Protein AF-A0A7C7SJE6-F1 (afdb_monomer_lite)

Secondary structure (DSSP, 8-state):
-B-TTSBBTTS-B--HHHHHHHHHHHTT------PPTTSGGGTTSSS-TT---HHHHHHHHHHHHHHHHHHTT-S--EEEEETHHHHHHHHHHHTT---SEEEEES--SS-HHHHHHHHHHTSGGGGGGHHHHHHHHHHHHTT-----

Radius of gyration: 16.69 Å; chains: 1; bounding box: 34×32×43 Å

Structure (mmCIF, N/CA/C/O backbone):
data_AF-A0A7C7SJE6-F1
#
_entry.id   AF-A0A7C7SJE6-F1
#
loop_
_atom_site.group_PDB
_atom_site.id
_atom_site.type_symbol
_atom_site.label_atom_id
_atom_site.label_alt_id
_atom_site.label_comp_id
_atom_site.label_asym_id
_atom_site.label_entity_id
_atom_site.label_seq_id
_atom_site.pdbx_PDB_ins_code
_atom_site.Cartn_x
_atom_site.Cartn_y
_atom_site.Cartn_z
_atom_site.occupancy
_atom_site.B_iso_or_equiv
_atom_site.auth_seq_id
_atom_site.auth_comp_id
_atom_site.auth_asym_id
_atom_site.auth_atom_id
_atom_site.pdbx_PDB_model_num
ATOM 1 N N . PRO A 1 1 ? 11.250 2.070 -2.750 1.00 77.62 1 PRO A N 1
ATOM 2 C CA . PRO A 1 1 ? 10.491 1.837 -1.493 1.00 77.62 1 PRO A CA 1
ATOM 3 C C . PRO A 1 1 ? 10.214 3.151 -0.742 1.00 77.62 1 PRO A C 1
ATOM 5 O O . PRO A 1 1 ? 11.075 4.028 -0.743 1.00 77.62 1 PRO A O 1
ATOM 8 N N . THR A 1 2 ? 9.033 3.282 -0.129 1.00 90.25 2 THR A N 1
ATOM 9 C CA . THR A 1 2 ? 8.648 4.415 0.735 1.00 90.25 2 THR A CA 1
ATOM 10 C C . THR A 1 2 ? 8.393 3.930 2.159 1.00 90.25 2 THR A C 1
ATOM 12 O O . THR A 1 2 ? 7.859 2.831 2.323 1.00 90.25 2 THR A O 1
ATOM 15 N N . ASP A 1 3 ? 8.758 4.723 3.162 1.00 94.69 3 ASP A N 1
ATOM 16 C CA . ASP A 1 3 ? 8.460 4.439 4.566 1.00 94.69 3 ASP A CA 1
ATOM 17 C C . ASP A 1 3 ? 6.984 4.712 4.907 1.00 94.69 3 ASP A C 1
ATOM 19 O O . ASP A 1 3 ? 6.203 5.216 4.089 1.00 94.69 3 ASP A O 1
ATOM 23 N N . ARG A 1 4 ? 6.607 4.379 6.142 1.00 96.25 4 ARG A N 1
ATOM 24 C CA . ARG A 1 4 ? 5.267 4.566 6.712 1.00 96.25 4 ARG A CA 1
ATOM 25 C C . ARG A 1 4 ? 4.769 6.013 6.698 1.00 96.25 4 ARG A C 1
ATOM 27 O O . ARG A 1 4 ? 3.568 6.227 6.838 1.00 96.25 4 ARG A O 1
ATOM 34 N N . ASP A 1 5 ? 5.658 6.993 6.560 1.00 96.38 5 ASP A N 1
ATOM 35 C CA . ASP A 1 5 ? 5.309 8.414 6.538 1.00 96.38 5 ASP A CA 1
ATOM 36 C C . ASP A 1 5 ? 5.206 8.963 5.105 1.00 96.38 5 ASP A C 1
ATOM 38 O O . ASP A 1 5 ? 4.671 10.051 4.898 1.00 96.38 5 ASP A O 1
ATOM 42 N N . GLY A 1 6 ? 5.583 8.174 4.096 1.00 94.38 6 GLY A N 1
ATOM 43 C CA . GLY A 1 6 ? 5.508 8.552 2.684 1.00 94.38 6 GLY A CA 1
ATOM 44 C C . GLY A 1 6 ? 6.808 9.155 2.159 1.00 94.38 6 GLY A C 1
ATOM 45 O O . GLY A 1 6 ? 6.787 9.960 1.222 1.00 94.38 6 GLY A O 1
ATOM 46 N N . ASN A 1 7 ? 7.939 8.777 2.757 1.00 94.69 7 ASN A N 1
ATOM 47 C CA . ASN A 1 7 ? 9.264 9.249 2.377 1.00 94.69 7 ASN A CA 1
ATOM 48 C C . ASN A 1 7 ? 10.072 8.139 1.696 1.00 94.69 7 ASN A C 1
ATOM 50 O O . ASN A 1 7 ? 10.051 6.983 2.111 1.00 94.69 7 ASN A O 1
ATOM 54 N N . GLY A 1 8 ? 10.780 8.482 0.621 1.00 88.31 8 GLY A N 1
ATOM 55 C CA . GLY A 1 8 ? 11.616 7.566 -0.153 1.00 88.31 8 GLY A CA 1
ATOM 56 C C . GLY A 1 8 ? 13.112 7.787 0.073 1.00 88.31 8 GLY A C 1
ATOM 57 O O . GLY A 1 8 ? 13.548 8.847 0.517 1.00 88.31 8 GLY A O 1
ATOM 58 N N . THR A 1 9 ? 13.922 6.795 -0.300 1.00 77.50 9 THR A N 1
ATOM 59 C CA . THR A 1 9 ? 15.394 6.850 -0.192 1.00 77.50 9 THR A CA 1
ATOM 60 C C . THR A 1 9 ? 16.049 7.810 -1.193 1.00 77.50 9 THR A C 1
ATOM 62 O O . THR A 1 9 ? 17.137 8.310 -0.932 1.00 77.50 9 THR A O 1
ATOM 65 N N . ALA A 1 10 ? 15.377 8.130 -2.303 1.00 74.50 10 ALA A N 1
ATOM 66 C CA . ALA A 1 10 ? 15.877 9.002 -3.372 1.00 74.50 10 ALA A CA 1
ATOM 67 C C . ALA A 1 10 ? 15.538 10.499 -3.173 1.00 74.50 10 ALA A C 1
ATOM 69 O O . ALA A 1 10 ? 15.323 11.227 -4.137 1.00 74.50 10 ALA A O 1
ATOM 70 N N . GLY A 1 11 ? 15.434 10.963 -1.923 1.00 70.12 11 GLY A N 1
ATOM 71 C CA . GLY A 1 11 ? 15.220 12.383 -1.600 1.00 70.12 11 GLY A CA 1
ATOM 72 C C . GLY A 1 11 ? 13.765 12.866 -1.629 1.00 70.12 11 GLY A C 1
ATOM 73 O O . GLY A 1 11 ? 13.504 14.019 -1.292 1.00 70.12 11 GLY A O 1
ATOM 74 N N . ILE A 1 12 ? 12.801 12.000 -1.957 1.00 77.62 12 ILE A N 1
ATOM 75 C CA . ILE A 1 12 ? 11.374 12.315 -1.808 1.00 77.62 12 ILE A CA 1
ATOM 76 C C . ILE A 1 12 ? 11.043 12.347 -0.311 1.00 77.62 12 ILE A C 1
ATOM 78 O O . ILE A 1 12 ? 10.934 11.298 0.322 1.00 77.62 12 ILE A O 1
ATOM 82 N N . ARG A 1 13 ? 10.879 13.547 0.252 1.00 88.25 13 ARG A N 1
ATOM 83 C CA . ARG A 1 13 ? 10.427 13.770 1.633 1.00 88.25 13 ARG A CA 1
ATOM 84 C C . ARG A 1 13 ? 9.106 14.523 1.625 1.00 88.25 13 ARG A C 1
ATOM 86 O O . ARG A 1 13 ? 9.089 15.747 1.692 1.00 88.25 13 ARG A O 1
ATOM 93 N N . SER A 1 14 ? 8.020 13.785 1.435 1.00 91.38 14 SER A N 1
ATOM 94 C CA . SER A 1 14 ? 6.689 14.376 1.294 1.00 91.38 14 SER A CA 1
ATOM 95 C C . SER A 1 14 ? 5.902 14.396 2.601 1.00 91.38 14 SER A C 1
ATOM 97 O O . SER A 1 14 ? 4.990 15.203 2.732 1.00 91.38 14 SER A O 1
ATOM 99 N N . ASP A 1 15 ? 6.212 13.483 3.532 1.00 96.19 15 ASP A N 1
ATOM 100 C CA . ASP A 1 15 ? 5.411 13.205 4.730 1.00 96.19 15 ASP A CA 1
ATOM 101 C C . ASP A 1 15 ? 3.914 12.963 4.433 1.00 96.19 15 ASP A C 1
ATOM 103 O O . ASP A 1 15 ? 3.069 13.082 5.318 1.00 96.19 15 ASP A O 1
ATOM 107 N N . SER A 1 16 ? 3.552 12.604 3.194 1.00 95.25 16 SER A N 1
ATOM 108 C CA . SER A 1 16 ? 2.154 12.598 2.739 1.00 95.25 16 SER A CA 1
ATOM 109 C C . SER A 1 16 ? 1.254 11.706 3.597 1.00 95.25 16 SER A C 1
ATOM 111 O O . SER A 1 16 ? 0.123 12.078 3.909 1.00 95.25 16 SER A O 1
ATOM 113 N N . TYR A 1 17 ? 1.740 10.530 4.009 1.00 96.94 17 TYR A N 1
ATOM 114 C CA . TYR A 1 17 ? 0.946 9.614 4.832 1.00 96.94 17 TYR A CA 1
ATOM 115 C C . TYR A 1 17 ? 0.917 10.047 6.294 1.00 96.94 17 TYR A C 1
ATOM 117 O O . TYR A 1 17 ? -0.091 9.845 6.973 1.00 96.94 17 TYR A O 1
ATOM 125 N N . LYS A 1 18 ? 1.995 10.673 6.775 1.00 97.94 18 LYS A N 1
ATOM 126 C CA . LYS A 1 18 ? 2.034 11.283 8.103 1.00 97.94 18 LYS A CA 1
ATOM 127 C C . LYS A 1 18 ? 1.030 12.429 8.208 1.00 97.94 18 LYS A C 1
ATOM 129 O O . LYS A 1 18 ? 0.190 12.384 9.100 1.00 97.94 18 LYS A O 1
ATOM 134 N N . LEU A 1 19 ? 1.066 13.376 7.274 1.00 98.19 19 LEU A N 1
ATOM 135 C CA . LEU A 1 19 ? 0.162 14.527 7.229 1.00 98.19 19 LEU A CA 1
ATOM 136 C C . LEU A 1 19 ? -1.303 14.090 7.099 1.00 98.19 19 LEU A C 1
ATOM 138 O O . LEU A 1 19 ? -2.167 14.602 7.807 1.00 98.19 19 LEU A O 1
ATOM 142 N N . LEU A 1 20 ? -1.589 13.089 6.256 1.00 97.81 20 LEU A N 1
ATOM 143 C CA . LEU A 1 20 ? -2.932 12.506 6.163 1.00 97.81 20 LEU A CA 1
ATOM 144 C C . LEU A 1 20 ? -3.405 11.965 7.517 1.00 97.81 20 LEU A C 1
ATOM 146 O O . LEU A 1 20 ? -4.537 12.198 7.931 1.00 97.81 20 LEU A O 1
ATOM 150 N N . ALA A 1 21 ? -2.546 11.231 8.212 1.00 98.38 21 ALA A N 1
ATOM 151 C CA . ALA A 1 21 ? -2.886 10.645 9.497 1.00 98.38 21 ALA A CA 1
ATOM 152 C C . ALA A 1 21 ? -2.993 11.672 10.634 1.00 98.38 21 ALA A C 1
ATOM 154 O O . ALA A 1 21 ? -3.797 11.464 11.539 1.00 98.38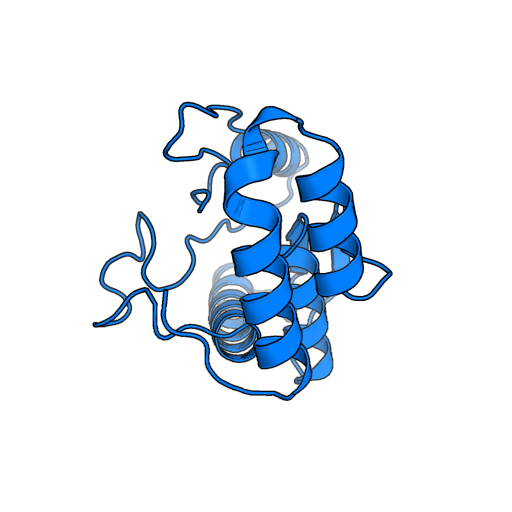 21 ALA A O 1
ATOM 155 N N . GLU A 1 22 ? -2.229 12.763 10.589 1.00 98.56 22 GLU A N 1
ATOM 156 C CA . GLU A 1 22 ? -2.388 13.908 11.493 1.00 98.56 22 GLU A CA 1
ATOM 157 C C . GLU A 1 22 ? -3.755 14.573 11.278 1.00 98.56 22 GLU A C 1
ATOM 159 O O . GLU A 1 22 ? -4.511 14.714 12.236 1.00 98.56 22 GLU A O 1
ATOM 164 N N . GLY A 1 23 ? -4.146 14.839 10.026 1.00 98.62 23 GLY A N 1
ATOM 165 C CA . GLY A 1 23 ? -5.481 15.367 9.714 1.00 98.62 23 GLY A CA 1
ATOM 166 C C . GLY A 1 23 ? -6.622 14.419 10.113 1.00 98.62 23 GLY A C 1
ATOM 167 O O . GLY A 1 23 ? -7.652 14.853 10.628 1.00 98.62 23 GLY A O 1
ATOM 168 N N . LEU A 1 24 ? -6.440 13.103 9.948 1.00 98.25 24 LEU A N 1
ATOM 169 C CA . LEU A 1 24 ? -7.389 12.108 10.464 1.00 98.25 24 LEU A CA 1
ATOM 170 C C . LEU A 1 24 ? -7.488 12.163 11.994 1.00 98.25 24 LEU A C 1
ATOM 172 O O . LEU A 1 24 ? -8.593 12.102 12.531 1.00 98.25 24 LEU A O 1
ATOM 176 N N . ALA A 1 25 ? -6.363 12.311 12.697 1.00 98.44 25 ALA A N 1
ATOM 177 C CA . ALA A 1 25 ? -6.346 12.406 14.152 1.00 98.44 25 ALA A CA 1
ATOM 178 C C . ALA A 1 25 ? -7.049 13.678 14.657 1.00 98.44 25 ALA A C 1
ATOM 180 O O . ALA A 1 25 ? -7.816 13.596 15.616 1.00 98.44 25 ALA A O 1
ATOM 181 N N . GLU A 1 26 ? -6.861 14.818 13.986 1.00 98.62 26 GLU A N 1
ATOM 182 C CA . GLU A 1 26 ? -7.591 16.066 14.266 1.00 98.62 26 GLU A CA 1
ATOM 183 C C . GLU A 1 26 ? -9.109 15.898 14.100 1.00 98.62 26 GLU A C 1
ATOM 185 O O . GLU A 1 26 ? -9.888 16.442 14.881 1.00 98.62 26 GLU A O 1
ATOM 190 N N . ALA A 1 27 ? -9.537 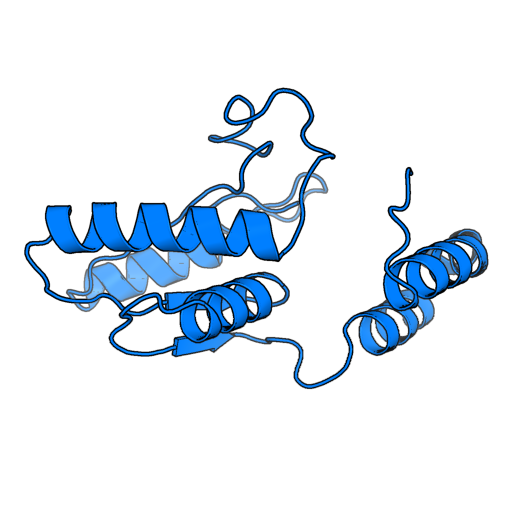15.073 13.141 1.00 98.38 27 ALA A N 1
ATOM 191 C CA . ALA A 1 27 ? -10.937 14.697 12.946 1.00 98.38 27 ALA A CA 1
ATOM 192 C C . ALA A 1 27 ? -11.430 13.581 13.898 1.00 98.38 27 ALA A C 1
ATOM 194 O O . ALA A 1 27 ? -12.545 13.081 13.740 1.00 98.38 27 ALA A O 1
ATOM 195 N N . GLY A 1 28 ? -10.622 13.158 14.877 1.00 97.69 28 GLY A N 1
ATOM 196 C CA . GLY A 1 28 ? -10.978 12.109 15.838 1.00 97.69 28 GLY A CA 1
ATOM 197 C C . GLY A 1 28 ? -10.891 10.680 15.289 1.00 97.69 28 GLY A C 1
ATOM 198 O O . GLY A 1 28 ? -11.437 9.752 15.890 1.00 97.69 28 GLY A O 1
ATOM 199 N N . VAL A 1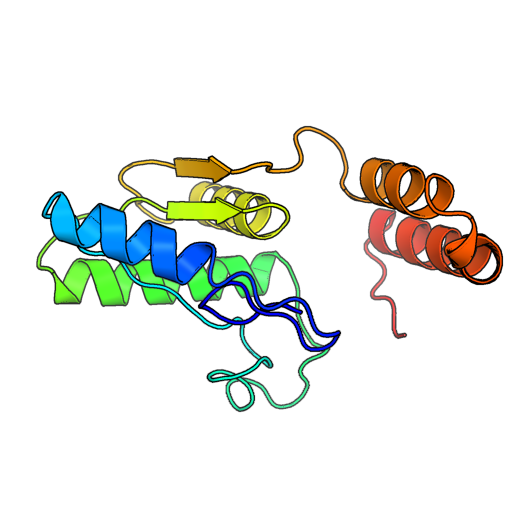 29 ? -10.205 10.472 14.162 1.00 97.56 29 VAL A N 1
ATOM 200 C CA . VAL A 1 29 ? -10.017 9.164 13.525 1.00 97.56 29 VAL A CA 1
ATOM 201 C C . VAL A 1 29 ? -8.625 8.618 13.842 1.00 97.56 29 VAL A C 1
ATOM 203 O O . VAL A 1 29 ? -7.601 9.148 13.419 1.00 97.56 29 VAL A O 1
ATOM 206 N N . SER A 1 30 ? -8.577 7.503 14.572 1.00 97.00 30 SER A N 1
ATOM 207 C CA . SER A 1 30 ? -7.323 6.781 14.816 1.00 97.00 30 SER A CA 1
ATOM 208 C C . SER A 1 30 ? -6.842 6.073 13.550 1.00 97.00 30 SER A C 1
ATOM 210 O O . SER A 1 30 ? -7.622 5.397 12.882 1.00 97.00 30 SER A O 1
ATOM 212 N N . SER A 1 31 ? -5.544 6.163 13.259 1.00 97.75 31 SER A N 1
ATOM 213 C CA . SER A 1 31 ? -4.916 5.513 12.105 1.00 97.75 31 SER A CA 1
ATOM 214 C C . SER A 1 31 ? -3.650 4.747 12.504 1.00 97.75 31 SER A C 1
ATOM 216 O O . SER A 1 31 ? -2.971 5.094 13.472 1.00 97.75 31 SER A O 1
ATOM 218 N N . LEU A 1 32 ? -3.340 3.688 11.753 1.00 98.00 32 LEU A N 1
ATOM 219 C CA . LEU A 1 32 ? -2.092 2.930 11.835 1.00 98.00 32 LEU A CA 1
ATOM 220 C C . LEU A 1 32 ? -1.390 3.013 10.477 1.00 98.00 32 LEU A C 1
ATOM 222 O O . LEU A 1 32 ? -1.998 2.726 9.449 1.00 98.00 32 LEU A O 1
ATOM 226 N N . ARG A 1 33 ? -0.106 3.378 10.487 1.00 97.56 33 ARG A N 1
ATOM 227 C CA . ARG A 1 33 ? 0.772 3.380 9.309 1.00 97.56 33 ARG A CA 1
ATOM 228 C C . ARG A 1 33 ? 1.868 2.338 9.504 1.00 97.56 33 ARG A C 1
ATOM 230 O O . ARG A 1 33 ? 2.426 2.247 10.599 1.00 97.56 33 ARG A O 1
ATOM 237 N N . ILE A 1 34 ? 2.171 1.564 8.465 1.00 96.62 34 ILE A N 1
ATOM 238 C CA . ILE A 1 34 ? 3.075 0.409 8.550 1.00 96.62 34 ILE A CA 1
ATOM 239 C C . ILE A 1 34 ? 4.225 0.530 7.551 1.00 96.62 34 ILE A C 1
ATOM 241 O O . ILE A 1 34 ? 4.029 0.988 6.428 1.00 96.62 34 ILE A O 1
ATOM 245 N N . ASP A 1 35 ? 5.414 0.085 7.957 1.00 96.75 35 ASP A N 1
ATOM 246 C CA . ASP A 1 35 ? 6.484 -0.229 7.009 1.00 96.75 35 ASP A CA 1
ATOM 247 C C . ASP A 1 35 ? 6.308 -1.672 6.532 1.00 96.75 35 ASP A C 1
ATOM 249 O O . ASP A 1 35 ? 6.091 -2.573 7.351 1.00 96.75 35 ASP A O 1
ATOM 253 N N . LYS A 1 36 ? 6.435 -1.896 5.222 1.00 95.06 36 LYS A N 1
ATOM 254 C CA . LYS A 1 36 ? 6.369 -3.235 4.618 1.00 95.06 36 LYS A CA 1
ATOM 255 C C . LYS A 1 36 ? 7.503 -4.128 5.131 1.00 95.06 36 LYS A C 1
ATOM 257 O O . LYS A 1 36 ? 8.598 -3.628 5.400 1.00 95.06 36 LYS A O 1
ATOM 262 N N . ARG A 1 37 ? 7.262 -5.443 5.238 1.00 96.38 37 ARG A N 1
A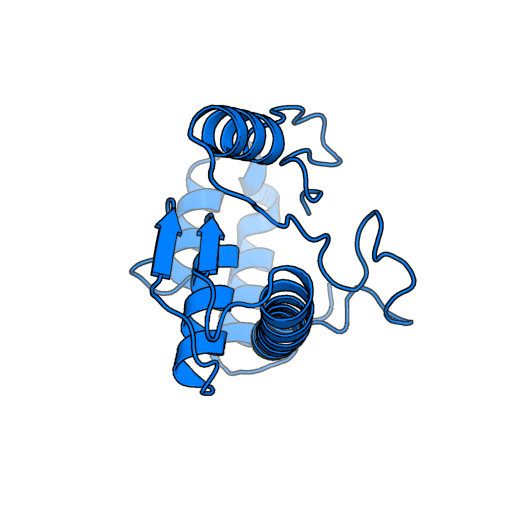TOM 263 C CA . ARG A 1 37 ? 8.302 -6.428 5.593 1.00 96.38 37 ARG A CA 1
ATOM 264 C C . ARG A 1 37 ? 9.566 -6.215 4.752 1.00 96.38 37 ARG A C 1
ATOM 266 O O . ARG A 1 37 ? 9.466 -5.967 3.556 1.00 96.38 37 ARG A O 1
ATOM 273 N N . GLY A 1 38 ? 10.736 -6.250 5.387 1.00 94.56 38 GLY A N 1
ATOM 274 C CA . GLY A 1 38 ? 12.021 -6.031 4.712 1.00 94.56 38 GLY A CA 1
ATOM 275 C C . GLY A 1 38 ? 12.409 -4.559 4.519 1.00 94.56 38 GLY A C 1
ATOM 276 O O . GLY A 1 38 ? 13.546 -4.282 4.148 1.00 94.56 38 GLY A O 1
ATOM 277 N N . PHE A 1 39 ? 11.543 -3.593 4.853 1.00 93.69 39 PHE A N 1
ATOM 278 C CA . PHE A 1 39 ? 11.815 -2.168 4.630 1.00 93.69 39 PHE A CA 1
ATOM 279 C C . PHE A 1 39 ? 11.749 -1.324 5.907 1.00 93.69 39 PHE A C 1
ATOM 281 O O . PHE A 1 39 ? 10.927 -1.557 6.789 1.00 93.69 39 PHE A O 1
ATOM 288 N N . PHE A 1 40 ? 12.608 -0.300 5.982 1.00 94.06 40 PHE A N 1
ATOM 289 C CA . PHE A 1 40 ? 12.623 0.741 7.023 1.00 94.06 40 PHE A CA 1
ATOM 290 C C . PHE A 1 40 ? 12.492 0.180 8.452 1.00 94.06 40 PHE A C 1
ATOM 292 O O . PHE A 1 40 ? 13.321 -0.630 8.877 1.00 94.06 40 PHE A O 1
ATOM 299 N N . GLY A 1 41 ? 11.470 0.582 9.214 1.00 95.00 41 GLY A N 1
ATOM 300 C CA . GLY A 1 41 ? 11.247 0.094 10.576 1.00 95.00 41 GLY A CA 1
ATOM 301 C C . GLY A 1 41 ? 10.881 -1.393 10.666 1.00 95.00 41 GLY A C 1
ATOM 302 O O . GLY A 1 41 ? 10.986 -1.968 11.746 1.00 95.00 41 GLY A O 1
ATOM 303 N N . SER A 1 42 ? 10.528 -2.022 9.545 1.00 96.25 42 SER A N 1
ATOM 304 C CA . SER A 1 42 ? 10.286 -3.462 9.382 1.00 96.25 42 SER A CA 1
ATOM 305 C C . SER A 1 42 ? 11.436 -4.178 8.649 1.00 96.25 42 SER A C 1
ATOM 307 O O . SER A 1 42 ? 11.275 -5.313 8.200 1.00 96.25 42 SER A O 1
ATOM 309 N N . SER A 1 43 ? 12.615 -3.551 8.539 1.00 94.81 43 SER A N 1
ATOM 310 C CA . SER A 1 43 ? 13.788 -4.086 7.817 1.00 94.81 43 SER A CA 1
ATOM 311 C C . SER A 1 43 ? 14.241 -5.472 8.273 1.00 94.81 43 SER A C 1
ATOM 313 O O . SER A 1 43 ? 14.769 -6.235 7.477 1.00 94.81 43 SER A O 1
ATOM 315 N N . ARG A 1 44 ? 14.011 -5.818 9.544 1.00 95.75 44 ARG A N 1
ATOM 316 C CA . ARG A 1 44 ? 14.384 -7.116 10.131 1.00 95.75 44 ARG A CA 1
ATOM 317 C C . ARG A 1 44 ? 13.223 -8.111 10.225 1.00 95.75 44 ARG A C 1
ATOM 319 O O . ARG A 1 44 ? 13.355 -9.119 10.909 1.00 95.75 44 ARG A O 1
ATOM 326 N N . ALA A 1 45 ? 12.079 -7.814 9.606 1.00 95.19 45 ALA A N 1
ATOM 327 C CA . ALA A 1 45 ? 10.904 -8.688 9.657 1.00 95.19 45 ALA A CA 1
ATOM 328 C C . ALA A 1 45 ? 11.091 -9.988 8.854 1.00 95.19 45 ALA A C 1
ATOM 330 O O . ALA A 1 45 ? 10.468 -10.995 9.173 1.00 95.19 45 ALA A O 1
ATOM 331 N N . ILE A 1 46 ? 11.956 -9.967 7.838 1.00 95.56 46 ILE A N 1
ATOM 332 C CA . ILE A 1 46 ? 12.331 -11.117 7.008 1.00 95.56 46 ILE A CA 1
ATOM 333 C C . ILE A 1 46 ? 13.839 -11.087 6.745 1.00 95.56 46 ILE A C 1
ATOM 335 O O . ILE A 1 46 ? 14.468 -10.038 6.881 1.00 95.56 46 ILE A O 1
ATOM 339 N N . ALA A 1 47 ? 14.422 -12.235 6.392 1.00 94.38 47 ALA A N 1
ATOM 340 C CA . ALA A 1 47 ? 15.863 -12.354 6.158 1.00 94.38 47 ALA A CA 1
ATOM 341 C C . ALA A 1 47 ? 16.307 -11.733 4.822 1.00 94.38 47 ALA A C 1
ATOM 343 O O . ALA A 1 47 ? 17.349 -11.084 4.771 1.00 94.38 47 ALA A O 1
ATOM 344 N N . ASN A 1 48 ? 15.516 -11.926 3.762 1.00 92.38 48 ASN A N 1
ATOM 345 C CA . ASN A 1 48 ? 15.764 -11.370 2.436 1.00 92.38 48 ASN A CA 1
ATOM 346 C C . ASN A 1 48 ? 14.656 -10.357 2.084 1.00 92.38 48 ASN A C 1
ATOM 348 O O . ASN A 1 48 ? 13.513 -10.781 1.936 1.00 92.38 48 ASN A O 1
ATOM 352 N N . PRO A 1 49 ? 14.949 -9.050 1.952 1.00 88.69 49 PRO A N 1
ATOM 353 C CA . PRO A 1 49 ? 13.942 -8.040 1.616 1.00 88.69 49 PRO A CA 1
ATOM 354 C C . PRO A 1 49 ? 13.375 -8.166 0.192 1.00 88.69 49 PRO A C 1
ATOM 356 O O . PRO A 1 49 ? 12.311 -7.609 -0.067 1.00 88.69 49 PRO A O 1
ATOM 359 N N . GLU A 1 50 ? 14.044 -8.907 -0.696 1.00 88.44 50 GLU A N 1
ATOM 360 C CA . GLU A 1 50 ? 13.579 -9.169 -2.067 1.00 88.44 50 GLU A CA 1
ATOM 361 C C . GLU A 1 50 ? 12.624 -10.374 -2.152 1.00 88.44 50 GLU A C 1
ATOM 363 O O . GLU A 1 50 ? 11.925 -10.546 -3.147 1.00 88.44 50 GLU A O 1
ATOM 368 N N . ASP A 1 51 ? 12.531 -11.193 -1.096 1.00 90.81 51 ASP A N 1
ATOM 369 C CA . ASP A 1 51 ? 11.599 -12.327 -1.023 1.00 90.81 51 ASP A CA 1
ATOM 370 C C . ASP A 1 51 ? 10.201 -11.854 -0.589 1.00 90.81 51 ASP A C 1
ATOM 372 O O . ASP A 1 51 ? 9.741 -12.048 0.543 1.00 90.81 51 ASP A O 1
ATOM 376 N N . VAL A 1 52 ? 9.548 -11.118 -1.489 1.00 92.12 52 VAL A N 1
ATOM 377 C CA . VAL A 1 52 ? 8.271 -10.443 -1.244 1.00 92.12 52 VAL A CA 1
ATOM 378 C C . VAL A 1 52 ? 7.310 -10.618 -2.412 1.00 92.12 52 VAL A C 1
ATOM 380 O O . VAL A 1 52 ? 7.679 -10.608 -3.581 1.00 92.12 52 VAL A O 1
ATOM 383 N N . THR A 1 53 ? 6.021 -10.719 -2.093 1.00 93.50 53 THR A N 1
ATOM 384 C CA . THR A 1 53 ? 4.937 -10.722 -3.080 1.00 93.50 53 THR A CA 1
ATOM 385 C C . THR A 1 53 ? 3.782 -9.861 -2.583 1.00 93.50 53 THR A C 1
ATOM 387 O O . THR A 1 53 ? 3.657 -9.591 -1.386 1.00 93.50 53 THR A O 1
ATOM 390 N N . ILE A 1 54 ? 2.879 -9.473 -3.487 1.00 94.50 54 ILE A N 1
ATOM 391 C CA . ILE A 1 54 ? 1.635 -8.785 -3.106 1.00 94.50 54 ILE A CA 1
ATOM 392 C C . ILE A 1 54 ? 0.812 -9.626 -2.118 1.00 94.50 54 ILE A C 1
ATOM 394 O O . ILE A 1 54 ? 0.216 -9.067 -1.202 1.00 94.50 54 ILE A O 1
ATOM 398 N N . ALA A 1 55 ? 0.807 -10.955 -2.264 1.00 96.12 55 ALA A N 1
ATOM 399 C CA . ALA A 1 55 ? 0.100 -11.849 -1.349 1.00 96.12 55 ALA A CA 1
ATOM 400 C C . ALA A 1 55 ? 0.698 -11.813 0.068 1.00 96.12 55 ALA A C 1
ATOM 402 O O . ALA A 1 55 ? -0.045 -11.721 1.042 1.00 96.12 55 ALA A O 1
ATOM 403 N N . LEU A 1 56 ? 2.029 -11.798 0.185 1.00 96.75 56 LEU A N 1
ATOM 404 C CA . LEU A 1 56 ? 2.714 -11.666 1.474 1.00 96.75 56 LEU A CA 1
ATOM 405 C C . LEU A 1 56 ? 2.477 -10.288 2.113 1.00 96.75 56 LEU A C 1
ATOM 407 O O . LEU A 1 56 ? 2.252 -10.186 3.317 1.00 96.75 56 LEU A O 1
ATOM 411 N N . TYR A 1 57 ? 2.447 -9.214 1.321 1.00 97.62 57 TYR A N 1
ATOM 412 C CA . TYR A 1 57 ? 2.049 -7.900 1.836 1.00 97.62 57 TYR A CA 1
ATOM 413 C C . TYR A 1 57 ? 0.582 -7.859 2.283 1.00 97.62 57 TYR A C 1
ATOM 415 O O . TYR A 1 57 ? 0.256 -7.172 3.251 1.00 97.62 57 TYR A O 1
ATOM 423 N N . ALA A 1 58 ? -0.309 -8.583 1.604 1.00 98.38 58 ALA A N 1
ATOM 424 C CA . ALA A 1 58 ? -1.715 -8.673 1.985 1.00 98.38 58 ALA A CA 1
ATOM 425 C C . ALA A 1 58 ? -1.900 -9.448 3.300 1.00 98.38 58 ALA A C 1
ATOM 427 O O . ALA A 1 58 ? -2.712 -9.049 4.135 1.00 98.38 58 ALA A O 1
ATOM 428 N N . GLU A 1 59 ? -1.109 -10.500 3.514 1.00 98.19 59 GLU A N 1
ATOM 429 C CA . GLU A 1 59 ? -1.032 -11.223 4.787 1.00 98.19 59 GLU A CA 1
ATOM 430 C C . GLU A 1 59 ? -0.578 -10.298 5.930 1.00 98.19 59 GLU A C 1
ATOM 432 O O . GLU A 1 59 ? -1.244 -10.221 6.964 1.00 98.19 59 GLU A O 1
ATOM 437 N N . ASP A 1 60 ? 0.500 -9.528 5.731 1.00 97.88 60 ASP A N 1
ATOM 438 C CA . ASP A 1 60 ? 0.950 -8.529 6.713 1.00 97.88 60 ASP A CA 1
ATOM 439 C C . ASP A 1 60 ? -0.143 -7.519 7.042 1.00 97.88 60 ASP A C 1
ATOM 441 O O . ASP A 1 60 ? -0.355 -7.183 8.209 1.00 97.88 60 ASP A O 1
ATOM 445 N N . LEU A 1 61 ? -0.835 -7.020 6.016 1.00 98.12 61 LEU A N 1
ATOM 446 C CA . LEU A 1 61 ? -1.917 -6.066 6.195 1.00 98.12 61 LEU A CA 1
ATOM 447 C C . LEU A 1 61 ? -3.062 -6.669 7.019 1.00 98.12 61 LEU A C 1
ATOM 449 O O . LEU A 1 61 ? -3.607 -5.975 7.874 1.00 98.12 61 LEU A O 1
ATOM 453 N N . GLY A 1 62 ? -3.390 -7.949 6.816 1.00 98.00 62 GLY A N 1
ATOM 454 C CA . GLY A 1 62 ? -4.350 -8.684 7.644 1.00 98.00 62 GLY A CA 1
ATOM 455 C C . GLY A 1 62 ? -3.907 -8.792 9.106 1.00 98.00 62 GLY A C 1
ATOM 456 O O . GLY A 1 62 ? -4.670 -8.461 10.014 1.00 98.00 62 GLY A O 1
ATOM 457 N N . ASN A 1 63 ? -2.643 -9.145 9.346 1.00 97.81 63 ASN A N 1
ATOM 458 C CA . ASN A 1 63 ? -2.081 -9.223 10.698 1.00 97.81 63 ASN A CA 1
ATOM 459 C C . ASN A 1 63 ? -2.124 -7.864 11.420 1.00 97.81 63 ASN A C 1
ATOM 461 O O . ASN A 1 63 ? -2.509 -7.776 12.590 1.00 97.81 63 ASN A O 1
ATOM 465 N N . TRP A 1 64 ? -1.773 -6.783 10.719 1.00 98.00 64 TRP A N 1
ATOM 466 C CA . TRP A 1 64 ? -1.860 -5.426 11.258 1.00 98.00 64 TRP A CA 1
ATOM 467 C C . TRP A 1 64 ? -3.300 -4.955 11.455 1.00 98.00 64 TRP A C 1
ATOM 469 O O . TRP A 1 64 ? -3.577 -4.296 12.459 1.00 98.00 64 TRP A O 1
ATOM 479 N N . HIS A 1 65 ? -4.214 -5.306 10.546 1.00 98.00 65 HIS A N 1
ATOM 480 C CA . HIS A 1 65 ? -5.647 -5.044 10.683 1.00 98.00 65 HIS A CA 1
ATOM 481 C C . HIS A 1 65 ? -6.171 -5.629 11.995 1.00 98.00 65 HIS A C 1
ATOM 483 O O . HIS A 1 65 ? -6.744 -4.898 12.803 1.00 98.00 65 HIS A O 1
ATOM 489 N N . ASP A 1 66 ? -5.917 -6.912 12.247 1.00 97.81 66 ASP A N 1
ATOM 490 C CA . ASP A 1 66 ? -6.430 -7.608 13.426 1.00 97.81 66 ASP A CA 1
ATOM 491 C C . ASP A 1 66 ? -5.807 -7.075 14.718 1.00 97.81 66 ASP A C 1
ATOM 493 O O . ASP A 1 66 ? -6.510 -6.817 15.702 1.00 97.81 66 ASP A O 1
ATOM 497 N N . ALA A 1 67 ? -4.493 -6.830 14.709 1.00 97.88 67 ALA A N 1
ATOM 498 C CA . ALA A 1 67 ? -3.797 -6.224 15.837 1.00 97.88 67 ALA A CA 1
ATOM 499 C C . ALA A 1 67 ? -4.341 -4.821 16.155 1.00 97.88 67 ALA A C 1
ATOM 501 O O . ALA A 1 67 ? -4.556 -4.488 17.326 1.00 97.88 67 ALA A O 1
ATOM 502 N N . PHE A 1 68 ? -4.591 -4.003 15.130 1.00 98.06 68 PHE A N 1
ATOM 503 C CA . PHE A 1 68 ? -5.095 -2.647 15.304 1.00 98.06 68 PHE A CA 1
ATOM 504 C C . PHE A 1 68 ? -6.552 -2.636 15.758 1.00 98.06 68 PHE A C 1
ATOM 506 O O . PHE A 1 68 ? -6.850 -2.008 16.773 1.00 98.06 68 PHE A O 1
ATOM 513 N N . ALA A 1 69 ? -7.430 -3.386 15.086 1.00 97.88 69 ALA A N 1
ATOM 514 C CA . ALA A 1 69 ? -8.837 -3.541 15.447 1.00 97.88 69 ALA A CA 1
ATOM 515 C C . ALA A 1 69 ? -8.990 -3.976 16.912 1.00 97.88 69 ALA A C 1
ATOM 517 O O . ALA A 1 69 ? -9.722 -3.340 17.678 1.00 97.88 69 ALA A O 1
ATOM 518 N N . LYS A 1 70 ? -8.203 -4.974 17.342 1.00 97.81 70 LYS A N 1
ATOM 519 C CA . LYS A 1 70 ? -8.136 -5.412 18.742 1.00 97.81 70 LYS A CA 1
ATOM 520 C C . LYS A 1 70 ? -7.670 -4.293 19.672 1.00 97.81 70 LYS A C 1
ATOM 522 O O . LYS A 1 70 ? -8.287 -4.080 20.713 1.00 97.81 70 LYS A O 1
ATOM 527 N N . ARG A 1 71 ? -6.604 -3.571 19.313 1.00 97.75 71 ARG A N 1
ATOM 528 C CA . ARG A 1 71 ? -6.050 -2.475 20.127 1.00 97.75 71 ARG A CA 1
ATOM 529 C C . ARG A 1 71 ? -7.063 -1.357 20.373 1.00 97.75 71 ARG A C 1
ATOM 531 O O . ARG A 1 71 ? -7.072 -0.800 21.465 1.00 97.75 71 ARG A O 1
ATOM 538 N N . ILE A 1 72 ? -7.896 -1.033 19.385 1.00 96.50 72 ILE A N 1
ATOM 539 C CA . ILE A 1 72 ? -8.899 0.038 19.492 1.00 96.50 72 ILE A CA 1
ATOM 540 C C . ILE A 1 72 ? -10.303 -0.468 19.867 1.00 96.50 72 ILE A C 1
ATOM 542 O O . ILE A 1 72 ? -11.252 0.316 19.880 1.00 96.50 72 ILE A O 1
ATOM 546 N N . GLY A 1 73 ? -10.455 -1.765 20.158 1.00 96.69 73 GLY A N 1
ATOM 547 C CA . GLY A 1 73 ? -11.729 -2.367 20.561 1.00 96.69 73 GLY A CA 1
ATOM 548 C C . GLY A 1 73 ? -12.816 -2.314 19.481 1.00 96.69 73 GLY A C 1
ATOM 549 O O . GLY A 1 73 ? -13.989 -2.124 19.801 1.00 96.69 73 GLY A O 1
ATOM 550 N N . LYS A 1 74 ? -12.445 -2.430 18.200 1.00 96.50 74 LYS A N 1
ATOM 551 C CA . LYS A 1 74 ? -13.378 -2.427 17.061 1.00 96.50 74 LYS A CA 1
ATOM 552 C C . LYS A 1 74 ? -13.430 -3.803 16.397 1.00 96.50 74 LYS A C 1
ATOM 554 O O . LYS A 1 74 ? -12.440 -4.522 16.372 1.00 96.50 74 LYS A O 1
ATOM 559 N N . GLY A 1 75 ? -14.594 -4.158 15.849 1.00 93.69 75 GLY A N 1
ATOM 560 C CA . GLY A 1 75 ? -14.798 -5.433 15.144 1.00 93.69 75 GLY A CA 1
ATOM 561 C C . GLY A 1 75 ? -14.234 -5.468 13.719 1.00 93.69 75 GLY A C 1
ATOM 562 O O . GLY A 1 75 ? -14.058 -6.546 13.164 1.00 93.69 75 GLY A O 1
ATOM 563 N N . CYS A 1 76 ? -13.955 -4.302 13.138 1.00 96.25 76 CYS A N 1
ATOM 564 C CA . CYS A 1 76 ? -13.271 -4.130 11.861 1.00 96.25 76 CYS A CA 1
ATOM 565 C C . CYS A 1 76 ? -12.570 -2.765 11.846 1.00 96.25 76 CYS A C 1
ATOM 567 O O . CYS A 1 76 ? -12.917 -1.873 12.632 1.00 96.25 76 CYS A O 1
ATOM 569 N N . VAL A 1 77 ? -11.618 -2.583 10.932 1.00 97.94 77 VAL A N 1
ATOM 570 C CA . VAL A 1 77 ? -11.073 -1.266 10.568 1.00 97.94 77 VAL A CA 1
ATOM 571 C C . VAL A 1 77 ? -11.069 -1.099 9.051 1.00 97.94 77 VAL A C 1
ATOM 573 O O . VAL A 1 77 ? -11.169 -2.075 8.308 1.00 97.94 77 VAL A O 1
ATOM 576 N N . TRP A 1 78 ? -11.008 0.142 8.577 1.00 98.50 78 TRP A N 1
ATOM 577 C CA . TRP A 1 78 ? -10.881 0.443 7.149 1.00 98.50 78 TRP A CA 1
ATOM 578 C C . TRP A 1 78 ? -9.450 0.169 6.681 1.00 98.50 78 TRP A C 1
ATOM 580 O O . TRP A 1 78 ? -8.504 0.434 7.424 1.00 98.50 78 TRP A O 1
ATOM 590 N N . LEU A 1 79 ? -9.288 -0.323 5.453 1.00 98.56 79 LEU A N 1
ATOM 591 C CA . LEU A 1 79 ? -7.978 -0.437 4.810 1.00 98.56 79 LEU A CA 1
ATOM 592 C C . LEU A 1 79 ? -7.809 0.710 3.815 1.00 98.56 79 LEU A C 1
ATOM 594 O O . LEU A 1 79 ? -8.641 0.895 2.928 1.00 98.56 79 LEU A O 1
ATOM 598 N N . ALA A 1 80 ? -6.723 1.464 3.950 1.00 98.25 80 ALA A N 1
ATOM 599 C CA . ALA A 1 80 ? -6.353 2.514 3.013 1.00 98.25 80 ALA A CA 1
ATOM 600 C C . ALA A 1 80 ? -5.048 2.142 2.307 1.00 98.25 80 ALA A C 1
ATOM 602 O O . ALA A 1 80 ? -4.074 1.774 2.962 1.00 98.25 80 ALA A O 1
ATOM 603 N N . GLY A 1 81 ? -5.025 2.248 0.980 1.00 97.75 81 GLY A N 1
ATOM 604 C CA . GLY A 1 81 ? -3.869 1.874 0.175 1.00 97.75 81 GLY A CA 1
ATOM 605 C C . GLY A 1 81 ? -3.606 2.863 -0.951 1.00 97.75 81 GLY A C 1
ATOM 606 O O . GLY A 1 81 ? -4.501 3.153 -1.744 1.00 97.75 81 GLY A O 1
ATOM 607 N N . HIS A 1 82 ? -2.370 3.364 -1.033 1.00 96.62 82 HIS A N 1
ATOM 608 C CA . HIS A 1 82 ? -1.919 4.236 -2.117 1.00 96.62 82 HIS A CA 1
ATOM 609 C C . HIS A 1 82 ? -1.118 3.466 -3.168 1.00 96.62 82 HIS A C 1
ATOM 611 O O . HIS A 1 82 ? -0.218 2.706 -2.811 1.00 96.62 82 HIS A O 1
ATOM 617 N N . SER A 1 83 ? -1.409 3.686 -4.455 1.00 94.94 83 SER A N 1
ATOM 618 C CA . SER A 1 83 ? -0.719 3.029 -5.574 1.00 94.94 83 SER A CA 1
ATOM 619 C C . SER A 1 83 ? -0.692 1.497 -5.387 1.00 94.94 83 SER A C 1
ATOM 621 O O . SER A 1 83 ? -1.757 0.897 -5.228 1.00 94.94 83 SER A O 1
ATOM 623 N N . GLU A 1 84 ? 0.482 0.859 -5.334 1.00 95.12 84 GLU A N 1
ATOM 624 C CA . GLU A 1 84 ? 0.661 -0.568 -5.006 1.00 95.12 84 GLU A CA 1
ATOM 625 C C . GLU A 1 84 ? -0.055 -0.979 -3.707 1.00 95.12 84 GLU A C 1
ATOM 627 O O . GLU A 1 84 ? -0.672 -2.041 -3.646 1.00 95.12 84 GLU A O 1
ATOM 632 N N . GLY A 1 85 ? -0.055 -0.122 -2.681 1.00 96.69 85 GLY A N 1
ATOM 633 C CA . GLY A 1 85 ? -0.727 -0.398 -1.411 1.00 96.69 85 GLY A CA 1
ATOM 634 C C . GLY A 1 85 ? -2.237 -0.597 -1.558 1.00 96.69 85 GLY A C 1
ATOM 635 O O . GLY A 1 85 ? -2.843 -1.316 -0.768 1.00 96.69 85 GLY A O 1
ATOM 636 N N . GLY A 1 86 ? -2.858 -0.011 -2.585 1.00 97.62 86 GLY A N 1
ATOM 637 C CA . GLY A 1 86 ? -4.264 -0.268 -2.894 1.00 97.62 86 GLY A CA 1
ATOM 638 C C . GLY A 1 86 ? -4.498 -1.662 -3.473 1.00 97.62 86 GLY A C 1
ATOM 639 O O . GLY A 1 86 ? -5.487 -2.303 -3.130 1.00 97.62 86 GLY A O 1
ATOM 640 N N . LEU A 1 87 ? -3.563 -2.176 -4.281 1.00 96.62 87 LEU A N 1
ATOM 641 C CA . LEU A 1 87 ? -3.605 -3.563 -4.752 1.00 96.62 87 LEU A CA 1
ATOM 642 C C . LEU A 1 87 ? -3.437 -4.537 -3.579 1.00 96.62 87 LEU A C 1
ATOM 644 O O . LEU A 1 87 ? -4.183 -5.506 -3.481 1.00 96.62 87 LEU A O 1
ATOM 648 N N . VAL A 1 88 ? -2.520 -4.241 -2.653 1.00 97.94 88 VAL A N 1
ATOM 649 C CA . VAL A 1 88 ? -2.356 -5.009 -1.407 1.00 97.94 88 VAL A CA 1
ATOM 650 C C . VAL A 1 88 ? -3.659 -5.035 -0.598 1.00 97.94 88 VAL A C 1
ATOM 652 O O . VAL A 1 88 ? -4.096 -6.105 -0.181 1.00 97.94 88 VAL A O 1
ATOM 655 N N . ALA A 1 89 ? -4.321 -3.885 -0.422 1.00 98.38 89 ALA A N 1
ATOM 656 C CA . ALA A 1 89 ? -5.601 -3.799 0.286 1.00 98.38 89 ALA A CA 1
ATOM 657 C C . ALA A 1 89 ? -6.723 -4.596 -0.405 1.00 98.38 89 ALA A C 1
ATOM 659 O O . ALA A 1 89 ? -7.498 -5.275 0.269 1.00 98.38 89 ALA A O 1
ATOM 660 N N . LEU A 1 90 ? -6.785 -4.556 -1.740 1.00 97.88 90 LEU A N 1
ATOM 661 C CA . LEU A 1 90 ? -7.734 -5.344 -2.529 1.00 97.88 90 LEU A CA 1
ATOM 662 C C . LEU A 1 90 ? -7.496 -6.848 -2.369 1.00 97.88 90 LEU A C 1
ATOM 664 O O . LEU A 1 90 ? -8.449 -7.589 -2.136 1.00 97.88 90 LEU A O 1
ATOM 668 N N . VAL A 1 91 ? -6.241 -7.298 -2.451 1.00 97.94 91 VAL A N 1
ATOM 669 C CA . VAL A 1 91 ? -5.882 -8.713 -2.270 1.00 97.94 91 VAL A CA 1
ATOM 670 C C . VAL A 1 91 ? -6.180 -9.176 -0.844 1.00 97.94 91 VAL A C 1
ATOM 672 O O . VAL A 1 91 ? -6.740 -10.254 -0.670 1.00 97.94 91 VAL A O 1
ATOM 675 N N . ALA A 1 92 ? -5.897 -8.357 0.171 1.00 98.44 92 ALA A N 1
ATOM 676 C CA . ALA A 1 92 ? -6.221 -8.674 1.562 1.00 98.44 92 ALA A CA 1
ATOM 677 C C . ALA A 1 92 ? -7.735 -8.842 1.776 1.00 98.44 92 ALA A C 1
ATOM 679 O O . ALA A 1 92 ? -8.180 -9.825 2.371 1.00 98.44 92 ALA A O 1
ATOM 680 N N . ALA A 1 93 ? -8.542 -7.916 1.248 1.00 98.00 93 ALA A N 1
ATOM 681 C CA . ALA A 1 93 ? -9.998 -7.999 1.333 1.00 98.00 93 ALA A CA 1
ATOM 682 C C . ALA A 1 93 ? -10.552 -9.217 0.574 1.00 98.00 93 ALA A C 1
ATOM 684 O O . ALA A 1 93 ? -11.390 -9.942 1.108 1.00 98.00 93 ALA A O 1
ATOM 685 N N . ALA A 1 94 ? -10.046 -9.491 -0.634 1.00 97.69 94 ALA A N 1
ATOM 686 C CA . ALA A 1 94 ? -10.413 -10.680 -1.405 1.00 97.69 94 ALA A CA 1
ATOM 687 C C . ALA A 1 94 ? -10.001 -11.987 -0.702 1.00 97.69 94 ALA A C 1
ATOM 689 O O . ALA A 1 94 ? -10.698 -12.992 -0.815 1.00 97.69 94 ALA A O 1
ATOM 690 N N . GLY A 1 95 ? -8.903 -11.958 0.060 1.00 97.12 95 GLY A N 1
ATOM 691 C CA . GLY A 1 95 ? -8.419 -13.055 0.900 1.00 97.12 95 GLY A CA 1
ATOM 692 C C . GLY A 1 95 ? -9.185 -13.250 2.214 1.00 97.12 95 GLY A C 1
ATOM 693 O O . GLY A 1 95 ? -8.855 -14.159 2.971 1.00 97.12 95 GLY A O 1
ATOM 694 N N . GLY A 1 96 ? -10.209 -12.435 2.495 1.00 96.38 96 GLY A N 1
ATOM 695 C CA . GLY A 1 96 ? -11.117 -12.630 3.629 1.00 96.38 96 GLY A CA 1
ATOM 696 C C . GLY A 1 96 ? -10.856 -11.750 4.854 1.00 96.38 96 GLY A C 1
ATOM 697 O O . GLY A 1 96 ? -11.511 -11.952 5.881 1.00 96.38 96 GLY A O 1
ATOM 698 N N . VAL A 1 97 ? -9.961 -10.757 4.773 1.00 96.81 97 VAL A N 1
ATOM 699 C CA . VAL A 1 97 ? -9.809 -9.759 5.847 1.00 96.81 97 VAL A CA 1
ATOM 700 C C . VAL A 1 97 ? -11.131 -9.009 6.035 1.00 96.81 97 VAL A C 1
ATOM 702 O O . VAL A 1 97 ? -11.634 -8.356 5.118 1.00 96.81 97 VAL A O 1
ATOM 705 N N . LYS A 1 98 ? -11.702 -9.084 7.245 1.00 93.81 98 LYS A N 1
ATOM 706 C CA . LYS A 1 98 ? -12.995 -8.474 7.599 1.00 93.81 98 LYS A CA 1
ATOM 707 C C . LYS A 1 98 ? -12.871 -6.966 7.837 1.00 93.81 98 LYS A C 1
ATOM 709 O O . LYS A 1 98 ? -13.014 -6.492 8.961 1.00 93.81 98 LYS A O 1
ATOM 714 N N . THR A 1 99 ? -12.605 -6.216 6.774 1.00 97.12 99 THR A N 1
ATOM 715 C CA . THR A 1 99 ? -12.503 -4.753 6.816 1.00 97.12 99 THR A CA 1
ATOM 716 C C . THR A 1 99 ? -13.874 -4.064 6.839 1.00 97.12 99 THR A C 1
ATOM 718 O O . THR A 1 99 ? -14.845 -4.576 6.285 1.00 97.12 99 THR A O 1
ATOM 721 N N . CYS A 1 100 ? -13.958 -2.874 7.450 1.00 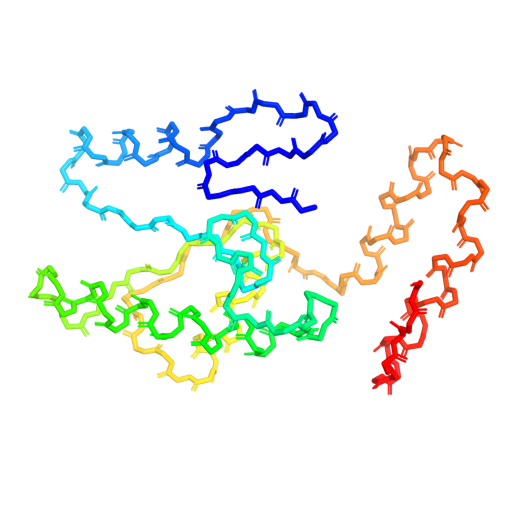98.12 100 CYS A N 1
ATOM 722 C CA . CYS A 1 100 ? -15.163 -2.038 7.379 1.00 98.12 100 CYS A CA 1
ATOM 723 C C . CYS A 1 100 ? -15.345 -1.360 6.007 1.00 98.12 100 CYS A C 1
ATOM 725 O O . CYS A 1 100 ? -16.421 -0.839 5.723 1.00 98.12 100 CYS A O 1
ATOM 727 N N . GLY A 1 101 ? -14.295 -1.311 5.185 1.00 98.12 101 GLY A N 1
ATOM 728 C CA . GLY A 1 101 ? -14.313 -0.638 3.892 1.00 98.12 101 GLY A CA 1
ATOM 729 C C . GLY A 1 101 ? -12.912 -0.371 3.351 1.00 98.12 101 GLY A C 1
ATOM 730 O O . GLY A 1 101 ? -11.919 -0.434 4.079 1.00 98.12 101 GLY A O 1
ATOM 731 N N . LEU A 1 102 ? -12.842 -0.059 2.058 1.00 98.50 102 LEU A N 1
ATOM 732 C CA . LEU A 1 102 ? -11.599 0.217 1.343 1.00 98.50 102 LEU A CA 1
ATOM 733 C C . LEU A 1 102 ? -11.511 1.692 0.951 1.00 98.50 102 LEU A C 1
ATOM 735 O O . LEU A 1 102 ? -12.479 2.268 0.457 1.00 98.50 102 LEU A O 1
ATOM 739 N N . ILE A 1 103 ? -10.326 2.276 1.116 1.00 98.44 103 ILE A N 1
ATOM 740 C CA . ILE A 1 103 ? -9.964 3.599 0.604 1.00 98.44 103 ILE A CA 1
ATOM 741 C C . ILE A 1 103 ? -8.804 3.410 -0.376 1.00 98.44 103 ILE A C 1
ATOM 743 O O . ILE A 1 103 ? -7.680 3.097 0.016 1.00 98.44 103 ILE A O 1
ATOM 747 N N . LEU A 1 104 ? -9.091 3.582 -1.665 1.00 98.19 104 LEU A N 1
ATOM 748 C CA . LEU A 1 104 ? -8.145 3.360 -2.757 1.00 98.19 104 LEU A CA 1
ATOM 749 C C . LEU A 1 104 ? -7.624 4.704 -3.270 1.00 98.19 104 LEU A C 1
ATOM 751 O O . LEU A 1 104 ? -8.355 5.465 -3.901 1.00 98.19 104 LEU A O 1
ATOM 755 N N . LEU A 1 105 ? -6.362 5.010 -2.978 1.00 97.31 105 LEU A N 1
ATOM 756 C CA . LEU A 1 105 ? -5.720 6.275 -3.335 1.00 97.31 105 LEU A CA 1
ATOM 757 C C . LEU A 1 105 ? -4.819 6.039 -4.548 1.00 97.31 105 LEU A C 1
ATOM 759 O O . LEU A 1 105 ? -3.809 5.347 -4.446 1.00 97.31 105 LEU A O 1
ATOM 763 N N . SER A 1 106 ? -5.171 6.576 -5.716 1.00 95.62 106 SER A N 1
ATOM 764 C CA . SER A 1 106 ? -4.379 6.395 -6.951 1.00 95.62 106 SER A CA 1
ATOM 765 C C . SER A 1 106 ? -4.025 4.926 -7.241 1.00 95.62 106 SER A C 1
ATOM 767 O O . SER A 1 106 ? -2.942 4.613 -7.734 1.00 95.62 106 SER A O 1
ATOM 769 N N . THR A 1 107 ? -4.910 4.003 -6.865 1.00 96.75 107 THR A N 1
ATOM 770 C CA . THR A 1 107 ? -4.692 2.566 -7.030 1.00 96.75 107 THR A CA 1
ATOM 771 C C . THR A 1 107 ? -4.813 2.185 -8.508 1.00 96.75 107 THR A C 1
ATOM 773 O O . THR A 1 107 ? -5.751 2.639 -9.168 1.00 96.75 107 THR A O 1
ATOM 776 N N . PRO A 1 108 ? -3.912 1.344 -9.047 1.00 94.88 108 PRO A N 1
ATOM 777 C CA . PRO A 1 108 ? -4.032 0.814 -10.400 1.00 94.88 108 PRO A CA 1
ATOM 778 C C . PRO A 1 108 ? -5.406 0.188 -10.688 1.00 94.88 108 PRO A C 1
ATOM 780 O O . PRO A 1 108 ? -5.763 -0.833 -10.108 1.00 94.88 108 PRO A O 1
ATOM 783 N N . GLY A 1 109 ? -6.161 0.774 -11.623 1.00 93.50 109 GLY A N 1
ATOM 784 C CA . GLY A 1 109 ? -7.407 0.198 -12.163 1.00 93.50 109 GLY A CA 1
ATOM 785 C C . GLY A 1 109 ? -7.204 -0.660 -13.420 1.00 93.50 109 GLY A C 1
ATOM 786 O O . GLY A 1 109 ? -8.165 -1.103 -14.039 1.00 93.50 109 GLY A O 1
ATOM 787 N N . ARG A 1 110 ? -5.948 -0.845 -13.837 1.00 93.06 110 ARG A N 1
ATOM 788 C CA . ARG A 1 110 ? -5.505 -1.615 -15.010 1.00 93.06 110 ARG A CA 1
ATOM 789 C C . ARG A 1 110 ? -4.310 -2.478 -14.596 1.00 93.06 110 ARG A C 1
ATOM 791 O O . ARG A 1 110 ? -3.778 -2.292 -13.500 1.00 93.06 110 ARG A O 1
ATOM 798 N N . ARG A 1 111 ? -3.861 -3.390 -15.464 1.00 92.19 111 ARG A N 1
ATOM 799 C CA . ARG A 1 111 ? -2.675 -4.220 -15.193 1.00 92.19 111 ARG A CA 1
ATOM 800 C C . ARG A 1 111 ? -1.470 -3.337 -14.868 1.00 92.19 111 ARG A C 1
ATOM 802 O O . ARG A 1 111 ? -1.182 -2.381 -15.587 1.00 92.19 111 ARG A O 1
ATOM 809 N N . ILE A 1 112 ? -0.773 -3.665 -13.780 1.00 92.25 112 ILE A N 1
ATOM 810 C CA . ILE A 1 112 ? 0.355 -2.860 -13.300 1.00 92.25 112 ILE A CA 1
ATOM 811 C C . ILE A 1 112 ? 1.513 -2.850 -14.299 1.00 92.25 112 ILE A C 1
ATOM 813 O O . ILE A 1 112 ? 2.163 -1.827 -14.458 1.00 92.25 112 ILE A O 1
ATOM 817 N N . SER A 1 113 ? 1.711 -3.942 -15.037 1.00 94.00 113 SER A N 1
ATOM 818 C CA . SER A 1 113 ? 2.720 -4.046 -16.089 1.00 94.00 113 SER A CA 1
ATOM 819 C C . SER A 1 113 ? 2.488 -3.038 -17.218 1.00 94.00 113 SER A C 1
ATOM 821 O O . SER A 1 113 ? 3.415 -2.336 -17.613 1.00 94.00 113 SER A O 1
ATOM 823 N N . ASP A 1 114 ? 1.245 -2.885 -17.685 1.00 95.25 114 ASP A N 1
ATOM 824 C CA . ASP A 1 114 ? 0.884 -1.878 -18.692 1.00 95.25 114 ASP A CA 1
ATOM 825 C C . ASP A 1 114 ? 1.168 -0.455 -18.179 1.00 95.25 114 ASP A C 1
ATOM 827 O O . ASP A 1 114 ? 1.748 0.363 -18.893 1.00 95.25 114 ASP A O 1
ATOM 831 N N . LEU A 1 115 ? 0.823 -0.175 -16.916 1.00 94.12 115 LEU A N 1
ATOM 832 C CA . LEU A 1 115 ? 1.093 1.120 -16.283 1.00 94.12 115 LEU A CA 1
ATOM 833 C C . LEU A 1 115 ? 2.589 1.389 -16.111 1.00 94.12 115 LEU A C 1
ATOM 835 O O . LEU A 1 115 ? 3.030 2.506 -16.361 1.00 94.12 115 LEU A O 1
ATOM 839 N N . MET A 1 116 ? 3.374 0.390 -15.707 1.00 93.88 116 MET A N 1
ATOM 840 C CA . MET A 1 116 ? 4.819 0.536 -15.543 1.00 93.88 116 MET A CA 1
ATOM 841 C C . MET A 1 116 ? 5.503 0.799 -16.884 1.00 93.88 116 MET A C 1
ATOM 843 O O . MET A 1 116 ? 6.338 1.698 -16.963 1.00 93.88 116 MET A O 1
ATOM 847 N N . ARG A 1 117 ? 5.102 0.100 -17.955 1.00 95.88 117 ARG A N 1
ATOM 848 C CA . ARG A 1 117 ? 5.587 0.379 -19.318 1.00 95.88 117 ARG A CA 1
ATOM 849 C C . ARG A 1 117 ? 5.300 1.823 -19.726 1.00 95.88 117 ARG A C 1
ATOM 851 O O . ARG A 1 117 ? 6.192 2.506 -20.223 1.00 95.88 117 ARG A O 1
ATOM 858 N N . GLU A 1 118 ? 4.076 2.294 -19.496 1.00 95.00 118 GLU A N 1
ATOM 859 C CA . GLU A 1 118 ? 3.660 3.668 -19.800 1.00 95.00 118 GLU A CA 1
ATOM 860 C C . GLU A 1 118 ? 4.472 4.697 -18.992 1.00 95.00 118 GLU A C 1
ATOM 862 O O . GLU A 1 118 ? 5.089 5.597 -19.561 1.00 95.00 118 GLU A O 1
ATOM 867 N N . GLN A 1 119 ? 4.541 4.532 -17.668 1.00 92.06 119 GLN A N 1
ATOM 868 C CA . GLN A 1 119 ? 5.247 5.443 -16.763 1.00 92.06 119 GLN A CA 1
ATOM 869 C C . GLN A 1 119 ? 6.742 5.531 -17.066 1.00 92.06 119 GLN A C 1
ATOM 871 O O . GLN A 1 119 ? 7.299 6.629 -17.077 1.00 92.06 119 GLN A O 1
ATOM 876 N N . PHE A 1 120 ? 7.397 4.397 -17.329 1.00 95.19 120 PHE A N 1
ATOM 877 C CA . PHE A 1 120 ? 8.826 4.396 -17.618 1.00 95.19 120 PHE A CA 1
ATOM 878 C C . PHE A 1 120 ? 9.131 5.047 -18.964 1.00 95.19 120 PHE A C 1
ATOM 880 O O . PHE A 1 120 ? 10.049 5.860 -19.029 1.00 95.19 120 PHE A O 1
ATOM 887 N N . ARG A 1 121 ? 8.340 4.761 -20.008 1.00 95.81 121 ARG A N 1
ATOM 888 C CA . ARG A 1 121 ? 8.508 5.376 -21.337 1.00 95.81 121 ARG A CA 1
ATOM 889 C C . ARG A 1 121 ? 8.271 6.889 -21.325 1.00 95.81 121 ARG A C 1
ATOM 891 O O . ARG A 1 121 ? 8.889 7.599 -22.111 1.00 95.81 121 ARG A O 1
ATOM 898 N N . ASN A 1 122 ? 7.436 7.390 -20.415 1.00 95.56 122 ASN A N 1
ATOM 899 C CA . ASN A 1 122 ? 7.147 8.821 -20.284 1.00 95.56 122 ASN A CA 1
ATOM 900 C C . ASN A 1 122 ? 8.287 9.643 -19.654 1.00 95.56 122 ASN A C 1
ATOM 902 O O . ASN A 1 122 ? 8.217 10.872 -19.655 1.00 95.56 122 ASN A O 1
ATOM 906 N N . ASN A 1 123 ? 9.341 9.005 -19.135 1.00 93.62 123 ASN A N 1
ATOM 907 C CA . ASN A 1 123 ? 10.536 9.691 -18.652 1.00 93.62 123 ASN A CA 1
ATOM 908 C C . ASN A 1 123 ? 11.744 9.333 -19.539 1.00 93.62 123 ASN A C 1
ATOM 910 O O . ASN A 1 123 ? 12.257 8.219 -19.433 1.00 93.62 123 ASN A O 1
ATOM 914 N N . PRO A 1 124 ? 12.259 10.268 -20.362 1.00 93.56 124 PRO A N 1
ATOM 915 C CA . PRO A 1 124 ? 13.409 10.017 -21.233 1.00 93.56 124 PRO A CA 1
ATOM 916 C C . PRO A 1 124 ? 14.660 9.499 -20.507 1.00 93.56 124 PRO A C 1
ATOM 918 O O . PRO A 1 124 ? 15.441 8.758 -21.099 1.00 93.56 124 PRO A O 1
ATOM 921 N N . ALA A 1 125 ? 14.839 9.830 -19.222 1.00 94.88 125 ALA A N 1
ATOM 922 C CA . ALA A 1 125 ? 15.960 9.333 -18.421 1.00 94.88 125 ALA A CA 1
ATOM 923 C C . ALA A 1 125 ? 15.938 7.805 -18.232 1.00 94.88 125 ALA A C 1
ATOM 925 O O . ALA A 1 125 ? 16.970 7.208 -17.940 1.00 94.88 125 ALA A O 1
ATOM 926 N N . ASN A 1 126 ? 14.783 7.165 -18.433 1.00 95.62 126 ASN A N 1
ATOM 927 C CA . ASN A 1 126 ? 14.631 5.722 -18.299 1.00 95.62 126 ASN A CA 1
ATOM 928 C C . ASN A 1 126 ? 14.975 4.944 -19.575 1.00 95.62 126 ASN A C 1
ATOM 930 O O . ASN A 1 126 ? 14.942 3.717 -19.536 1.00 95.62 126 ASN A O 1
ATOM 934 N N . ALA A 1 127 ? 15.298 5.616 -20.690 1.00 95.62 127 ALA A N 1
ATOM 935 C CA . ALA A 1 127 ? 15.561 4.963 -21.975 1.00 95.62 127 ALA A CA 1
ATOM 936 C C . ALA A 1 127 ? 16.541 3.768 -21.893 1.00 95.62 127 ALA A C 1
ATOM 938 O O . ALA A 1 127 ? 16.228 2.735 -22.486 1.00 95.62 127 ALA A O 1
ATOM 939 N N . PRO A 1 128 ? 17.653 3.829 -21.125 1.00 97.19 128 PRO A N 1
ATOM 940 C CA . PRO A 1 128 ? 18.581 2.700 -21.000 1.00 97.19 128 PRO A CA 1
ATOM 941 C C . PRO A 1 128 ? 17.995 1.446 -20.332 1.00 97.19 128 PRO A C 1
ATOM 943 O O . PRO A 1 128 ? 18.552 0.368 -20.495 1.00 97.19 128 PRO A O 1
ATOM 946 N N . TYR A 1 129 ? 16.893 1.570 -19.586 1.00 95.19 129 TYR A N 1
ATOM 947 C CA . TYR A 1 129 ? 16.314 0.488 -18.779 1.00 95.19 129 TYR A CA 1
ATOM 948 C C . TYR A 1 129 ? 15.053 -0.128 -19.402 1.00 95.19 129 TYR A C 1
ATOM 950 O O . TYR A 1 129 ? 14.481 -1.058 -18.838 1.00 95.19 129 TYR A O 1
ATOM 958 N N . LEU A 1 130 ? 14.575 0.387 -20.544 1.00 96.00 130 LEU A N 1
ATOM 959 C CA . LEU A 1 130 ? 13.270 -0.003 -21.094 1.00 96.00 130 LEU A CA 1
ATOM 960 C C . LEU A 1 130 ? 13.218 -1.464 -21.561 1.00 96.00 130 LEU A C 1
ATOM 962 O O . LEU A 1 130 ? 12.200 -2.119 -21.353 1.00 96.00 130 LEU A O 1
ATOM 966 N N . GLU A 1 131 ? 14.292 -1.979 -22.164 1.00 96.25 131 GLU A N 1
ATOM 967 C CA . GLU A 1 131 ? 14.346 -3.380 -22.614 1.00 96.25 131 GLU A CA 1
ATOM 968 C C . GLU A 1 131 ? 14.359 -4.353 -21.432 1.00 96.25 131 GLU A C 1
ATOM 970 O O . GLU A 1 131 ? 13.630 -5.347 -21.420 1.00 96.25 131 GLU A O 1
ATOM 975 N N . GLU A 1 132 ? 15.154 -4.042 -20.409 1.00 95.50 132 GLU A N 1
ATOM 976 C CA . GLU A 1 132 ? 15.216 -4.835 -19.187 1.00 95.50 132 GLU A CA 1
ATOM 977 C C . GLU A 1 132 ? 13.878 -4.825 -18.444 1.00 95.50 132 GLU A C 1
ATOM 979 O O . GLU A 1 132 ? 13.385 -5.884 -18.051 1.00 95.50 132 GLU A O 1
ATOM 984 N N . LEU A 1 133 ? 13.250 -3.653 -18.322 1.00 95.12 133 LEU A N 1
ATOM 985 C CA . LEU A 1 133 ? 11.912 -3.519 -17.760 1.00 95.12 133 LEU A CA 1
ATOM 986 C C . LEU A 1 133 ? 10.908 -4.409 -18.502 1.00 95.12 133 LEU A C 1
ATOM 988 O O . LEU A 1 133 ? 10.168 -5.151 -17.858 1.00 95.12 133 LEU A O 1
ATOM 992 N N . ASP A 1 134 ? 10.873 -4.361 -19.838 1.00 96.00 134 ASP A N 1
ATOM 993 C CA . ASP A 1 134 ? 9.929 -5.167 -20.621 1.00 96.00 134 ASP A CA 1
ATOM 994 C C . ASP A 1 134 ? 10.168 -6.671 -20.425 1.00 96.00 134 ASP A C 1
ATOM 996 O O . ASP A 1 134 ? 9.200 -7.431 -20.301 1.00 96.00 134 ASP A O 1
ATOM 1000 N N . ARG A 1 135 ? 11.431 -7.107 -20.322 1.00 96.31 135 ARG A N 1
ATOM 1001 C CA . ARG A 1 135 ? 11.789 -8.498 -20.006 1.00 96.31 135 ARG A CA 1
ATOM 1002 C C . ARG A 1 135 ? 11.268 -8.916 -18.628 1.00 96.31 135 ARG A C 1
ATOM 1004 O O . ARG A 1 135 ? 10.601 -9.948 -18.536 1.00 96.31 135 ARG A O 1
ATOM 1011 N N . ILE A 1 136 ? 11.539 -8.118 -17.592 1.00 95.12 136 ILE A N 1
ATOM 1012 C CA . ILE A 1 136 ? 11.114 -8.383 -16.207 1.00 95.12 136 ILE A CA 1
ATOM 1013 C C . ILE A 1 136 ? 9.586 -8.447 -16.127 1.00 95.12 136 ILE A C 1
ATOM 1015 O O . ILE A 1 136 ? 9.026 -9.430 -15.643 1.00 95.12 136 ILE A O 1
ATOM 1019 N N . LEU A 1 137 ? 8.892 -7.439 -16.663 1.00 95.31 137 LEU A N 1
ATOM 1020 C CA . LEU A 1 137 ? 7.429 -7.383 -16.635 1.00 95.31 137 LEU A CA 1
ATOM 1021 C C . LEU A 1 137 ? 6.796 -8.568 -17.368 1.00 95.31 137 LEU A C 1
ATOM 1023 O O . LEU A 1 137 ? 5.832 -9.142 -16.869 1.00 95.31 137 LEU A O 1
ATOM 1027 N N . SER A 1 138 ? 7.358 -8.976 -18.508 1.00 95.62 138 SER A N 1
ATOM 1028 C CA . SER A 1 138 ? 6.862 -10.140 -19.254 1.00 95.62 138 SER A CA 1
ATOM 1029 C C . SER A 1 138 ? 7.063 -11.453 -18.489 1.00 95.62 138 SER A C 1
ATOM 1031 O O . SER A 1 138 ? 6.254 -12.368 -18.629 1.00 95.62 138 SER A O 1
ATOM 1033 N N . GLY A 1 139 ? 8.135 -11.567 -17.697 1.00 95.12 139 GLY A N 1
ATOM 1034 C CA . GLY A 1 139 ? 8.347 -12.690 -16.779 1.00 95.12 139 GLY A CA 1
ATOM 1035 C C . GLY A 1 139 ? 7.307 -12.731 -15.665 1.00 95.12 139 GLY A C 1
ATOM 1036 O O . GLY A 1 139 ? 6.624 -13.741 -15.497 1.00 95.12 139 GLY A O 1
ATOM 1037 N N . LEU A 1 140 ? 7.098 -11.602 -14.985 1.00 92.94 140 LEU A N 1
ATOM 1038 C CA . LEU A 1 140 ? 6.086 -11.483 -13.931 1.00 92.94 140 LEU A CA 1
ATOM 1039 C C . LEU A 1 140 ? 4.670 -11.790 -14.447 1.00 92.94 140 LEU A C 1
ATOM 1041 O O . LEU A 1 140 ? 3.889 -12.438 -13.755 1.00 92.94 140 LEU A O 1
ATOM 1045 N N . GLU A 1 141 ? 4.338 -11.389 -15.679 1.00 93.25 141 GLU A N 1
ATOM 1046 C CA . GLU A 1 141 ? 3.050 -11.698 -16.324 1.00 93.25 141 GLU A CA 1
ATOM 1047 C C . GLU A 1 141 ? 2.821 -13.204 -16.546 1.00 93.25 141 GLU A C 1
ATOM 1049 O O . GLU A 1 141 ? 1.670 -13.641 -16.593 1.00 93.25 141 GLU A O 1
ATOM 1054 N N . ARG A 1 142 ? 3.890 -14.003 -16.656 1.00 94.94 142 ARG A N 1
ATOM 1055 C CA . ARG A 1 142 ? 3.819 -15.473 -16.731 1.00 94.94 142 ARG A CA 1
ATOM 1056 C C . ARG A 1 142 ? 3.835 -16.152 -15.360 1.00 94.94 142 ARG A C 1
ATOM 1058 O O . ARG A 1 142 ? 3.651 -17.363 -15.291 1.00 94.94 142 ARG A O 1
ATOM 1065 N N . GLY A 1 143 ? 4.021 -15.382 -14.287 1.00 90.44 143 GLY A N 1
ATOM 1066 C CA . GLY A 1 143 ? 4.192 -15.893 -12.928 1.00 90.44 143 GLY A CA 1
ATOM 1067 C C . GLY A 1 143 ? 5.628 -16.303 -12.594 1.00 90.44 143 GLY A C 1
ATOM 1068 O O . GLY A 1 143 ? 5.841 -16.941 -11.566 1.00 90.44 143 GLY A O 1
ATOM 1069 N N . ASP A 1 144 ? 6.604 -15.943 -13.432 1.00 92.50 144 ASP A N 1
ATOM 1070 C CA . ASP A 1 144 ? 8.016 -16.211 -13.167 1.00 92.50 144 ASP A CA 1
ATOM 1071 C C . ASP A 1 144 ? 8.517 -15.262 -12.063 1.00 92.50 144 ASP A C 1
ATOM 1073 O O . ASP A 1 144 ? 8.310 -14.048 -12.144 1.00 92.50 144 ASP A O 1
ATOM 1077 N N . ILE A 1 145 ? 9.245 -15.782 -11.072 1.00 85.94 145 ILE A N 1
ATOM 1078 C CA . ILE A 1 145 ? 10.018 -14.935 -10.150 1.00 85.94 145 ILE A CA 1
ATOM 1079 C C . ILE A 1 145 ? 11.136 -14.26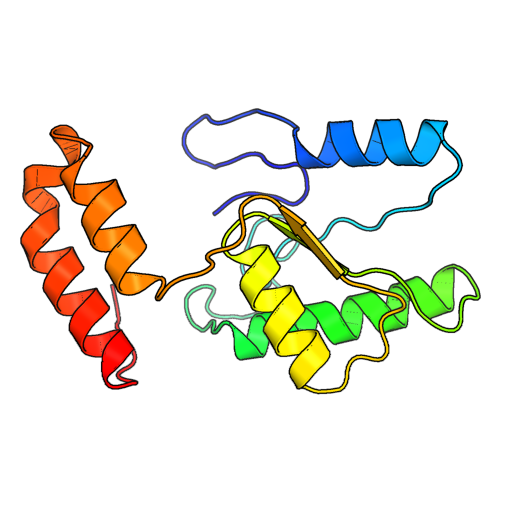9 -10.956 1.00 85.94 145 ILE A C 1
ATOM 1081 O O . ILE A 1 145 ? 11.794 -14.922 -11.767 1.00 85.94 145 ILE A O 1
ATOM 1085 N N . GLN A 1 146 ? 11.311 -12.961 -10.780 1.00 84.56 146 GLN A N 1
ATOM 1086 C CA . GLN A 1 146 ? 12.374 -12.202 -11.431 1.00 84.56 146 GLN A CA 1
ATOM 1087 C C . GLN A 1 146 ? 13.383 -11.770 -10.374 1.00 84.56 146 GLN A C 1
ATOM 1089 O O . GLN A 1 146 ? 13.041 -10.974 -9.504 1.00 84.56 146 GLN A O 1
ATOM 1094 N N . ASP A 1 147 ? 14.607 -12.280 -10.476 1.00 71.56 147 ASP A N 1
ATOM 1095 C CA . ASP A 1 147 ? 15.745 -11.735 -9.741 1.00 71.56 147 ASP A CA 1
ATOM 1096 C C . ASP A 1 147 ? 16.279 -10.509 -10.493 1.00 71.56 147 ASP A C 1
ATOM 1098 O O . ASP A 1 147 ? 16.340 -10.506 -11.732 1.00 71.56 147 ASP A O 1
ATOM 1102 N N . VAL A 1 148 ? 16.635 -9.469 -9.738 1.00 59.25 148 VAL A N 1
ATOM 1103 C CA . VAL A 1 148 ? 17.162 -8.192 -10.240 1.00 59.25 148 VAL A CA 1
ATOM 1104 C C . VAL A 1 148 ? 18.558 -7.962 -9.682 1.00 59.25 148 VAL A C 1
ATOM 1106 O O . VAL A 1 148 ? 18.741 -8.183 -8.464 1.00 59.25 148 VAL A O 1
#

Sequence (148 aa):
PTDRDGNGTAGIRSDSYKLLAEGLAEAGVSSLRIDKRGFFGSSRAIANPEDVTIALYAEDLGNWHDAFAKRIGKGCVWLAGHSEGGLVALVAAAGGVKTCGLILLSTPGRRISDLMREQFRNNPANAPYLEELDRILSGLERGDIQDV

Foldseek 3Di:
DAAQQGADPVPRDDSVNVVVQVVCVVVVHHDDTDGAQCDDVNVVVDDDSLPDDLLSLLVVVLVVQVVVCVVVVHPAAEQEAEASGQVSVVNNVVVPRPHPYYHYHPYDPDPVLVVVLVVLVVDPVSVVCNVVSNVCSVCVVVVHDDDD

pLDDT: mean 94.61, std 5.7, range [59.25, 98.62]